Protein AF-X0WTU5-F1 (afdb_monomer)

Foldseek 3Di:
DQLVVLQVVLVVCVVVVNLVSSQVSLVVSLVVCVVVVHPCNVVSVVSNVVSVD

Nearest PDB structures (foldseek):
  4i1a-assembly3_A  TM=9.734E-01  e=1.111E+00  Bacillus subtilis subsp. subtilis str. 168
  4i1a-assembly3_B  TM=9.758E-01  e=2.328E+00  Bacillus subtilis subsp. subtilis str. 168
  3ceq-assembly1_A  TM=7.563E-01  e=7.679E-01  Homo sapiens
  8amz-assembly1_Q  TM=8.937E-01  e=2.476E+00  Spinacia oleracea

Secondary structure (DSSP, 8-state):
-HHHHHHHHHHHHHHTT-HHHHHHHHHHHHHHHHHHT-TTHHHHHHHHHHTT-

Structure (mmCIF, N/CA/C/O backbone):
data_AF-X0WTU5-F1
#
_entry.id   AF-X0WTU5-F1
#
loop_
_atom_site.group_PDB
_atom_site.id
_atom_site.type_symbol
_atom_site.label_atom_id
_atom_site.label_alt_id
_atom_site.label_comp_id
_atom_site.label_asym_id
_atom_site.label_entity_id
_atom_site.label_seq_id
_atom_site.pdbx_PDB_ins_code
_atom_site.Cartn_x
_atom_site.Cartn_y
_atom_site.Cartn_z
_atom_site.occupancy
_atom_site.B_iso_or_equiv
_atom_site.auth_seq_id
_atom_site.auth_comp_id
_atom_site.auth_asym_id
_atom_site.auth_atom_id
_atom_site.pdbx_PDB_model_num
ATOM 1 N N . LEU A 1 1 ? 3.826 -1.054 -13.030 1.00 70.31 1 LEU A N 1
ATOM 2 C CA . LEU A 1 1 ? 2.383 -1.129 -13.375 1.00 70.31 1 LEU A CA 1
ATOM 3 C C . LEU A 1 1 ? 1.545 -1.592 -12.184 1.00 70.31 1 LEU A C 1
ATOM 5 O O . LEU A 1 1 ? 0.689 -0.836 -11.758 1.00 70.31 1 LEU A O 1
ATOM 9 N N . VAL A 1 2 ? 1.808 -2.781 -11.621 1.00 89.75 2 VAL A N 1
ATOM 10 C CA . VAL A 1 2 ? 1.043 -3.306 -10.469 1.00 89.75 2 VAL A CA 1
ATOM 11 C C . VAL A 1 2 ? 1.184 -2.420 -9.226 1.00 89.75 2 VAL A C 1
ATOM 13 O O . VAL A 1 2 ? 0.171 -2.049 -8.652 1.00 89.75 2 VAL A O 1
ATOM 16 N N . ALA A 1 3 ? 2.402 -1.996 -8.880 1.00 91.44 3 ALA A N 1
ATOM 17 C CA . ALA A 1 3 ? 2.641 -1.120 -7.730 1.00 91.44 3 ALA A CA 1
ATOM 18 C C . ALA A 1 3 ? 1.916 0.232 -7.842 1.00 91.44 3 ALA A C 1
ATOM 20 O O . ALA A 1 3 ? 1.177 0.606 -6.942 1.00 91.44 3 ALA A O 1
ATOM 21 N N . HIS A 1 4 ? 2.014 0.904 -8.991 1.00 90.94 4 HIS A N 1
ATOM 22 C CA . HIS A 1 4 ? 1.264 2.137 -9.252 1.00 90.94 4 HIS A CA 1
ATOM 23 C C . HIS A 1 4 ? -0.264 1.949 -9.152 1.00 90.94 4 HIS A C 1
ATOM 25 O O . HIS A 1 4 ? -0.965 2.816 -8.639 1.00 90.94 4 HIS A O 1
ATOM 31 N N . ALA A 1 5 ? -0.803 0.815 -9.616 1.00 94.62 5 ALA A N 1
ATOM 32 C CA . ALA A 1 5 ? -2.230 0.517 -9.476 1.00 94.62 5 ALA A CA 1
ATOM 33 C C . ALA A 1 5 ? -2.629 0.262 -8.011 1.00 94.62 5 ALA A C 1
ATOM 35 O O . ALA A 1 5 ? -3.658 0.759 -7.563 1.00 94.62 5 ALA A O 1
ATOM 36 N N . GLN A 1 6 ? -1.801 -0.469 -7.258 1.00 95.69 6 GLN A N 1
ATOM 37 C CA . GLN A 1 6 ? -1.999 -0.707 -5.825 1.00 95.69 6 GLN A CA 1
ATOM 38 C C . GLN A 1 6 ? -1.937 0.595 -5.024 1.00 95.69 6 GLN A C 1
ATOM 40 O O . GLN A 1 6 ? -2.801 0.831 -4.187 1.00 95.69 6 GLN A O 1
ATOM 45 N N . TRP A 1 7 ? -0.976 1.467 -5.329 1.00 94.88 7 TRP A N 1
ATOM 46 C CA . TRP A 1 7 ? -0.858 2.790 -4.724 1.00 94.88 7 TRP A CA 1
ATOM 47 C C . TRP A 1 7 ? -2.072 3.670 -5.034 1.00 94.88 7 TRP A C 1
ATOM 49 O O . TRP A 1 7 ? -2.651 4.266 -4.130 1.00 94.88 7 TRP A O 1
ATOM 59 N N . GLY A 1 8 ? -2.507 3.706 -6.297 1.00 94.94 8 GLY A N 1
ATOM 60 C CA . GLY A 1 8 ? -3.684 4.474 -6.700 1.00 94.94 8 GLY A CA 1
ATOM 61 C C . GLY A 1 8 ? -4.957 4.000 -5.997 1.00 94.94 8 GLY A C 1
ATOM 62 O O . GLY A 1 8 ? -5.713 4.817 -5.482 1.00 94.94 8 GLY A O 1
ATOM 63 N N . LEU A 1 9 ? -5.166 2.684 -5.913 1.00 96.94 9 LEU A N 1
ATOM 64 C CA . LEU A 1 9 ? -6.305 2.118 -5.192 1.00 96.94 9 LEU A CA 1
ATOM 65 C C . LEU A 1 9 ? -6.227 2.399 -3.686 1.00 96.94 9 LEU A C 1
ATOM 67 O O . LEU A 1 9 ? -7.233 2.761 -3.085 1.00 96.94 9 LEU A O 1
ATOM 71 N N . ALA A 1 10 ? -5.042 2.278 -3.085 1.00 97.00 10 ALA A N 1
ATOM 72 C CA . ALA A 1 10 ? -4.833 2.595 -1.677 1.00 97.00 10 ALA A CA 1
ATOM 73 C C . ALA A 1 10 ? -5.189 4.055 -1.358 1.00 97.00 10 ALA A C 1
ATOM 75 O O . ALA A 1 10 ? -5.829 4.312 -0.345 1.00 97.00 1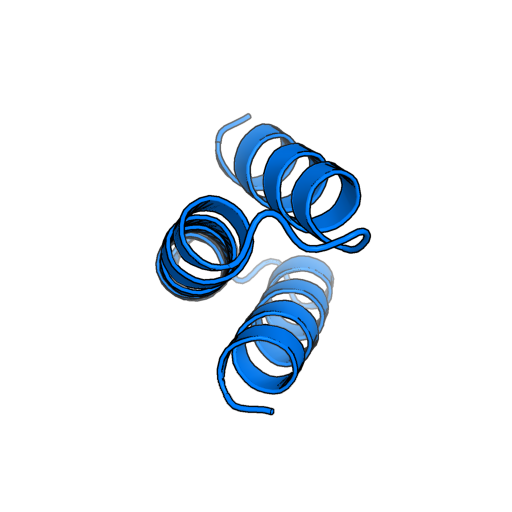0 ALA A O 1
ATOM 76 N N . ARG A 1 11 ? -4.849 5.001 -2.243 1.00 96.62 11 ARG A N 1
ATOM 77 C CA . ARG A 1 11 ? -5.243 6.410 -2.091 1.00 96.62 11 ARG A CA 1
ATOM 78 C C . ARG A 1 11 ? -6.751 6.619 -2.146 1.00 96.62 11 ARG A C 1
ATOM 80 O O . ARG A 1 11 ? -7.287 7.329 -1.310 1.00 96.62 11 ARG A O 1
ATOM 87 N N . VAL A 1 12 ? -7.434 5.982 -3.092 1.00 97.62 12 VAL A N 1
ATOM 88 C CA . VAL A 1 12 ? -8.897 6.100 -3.189 1.00 97.62 12 VAL A CA 1
ATOM 89 C C . VAL A 1 12 ? -9.568 5.523 -1.941 1.00 97.62 12 VAL A C 1
ATOM 91 O O . VAL A 1 12 ? -10.462 6.140 -1.377 1.00 97.62 12 VAL A O 1
ATOM 94 N N . LE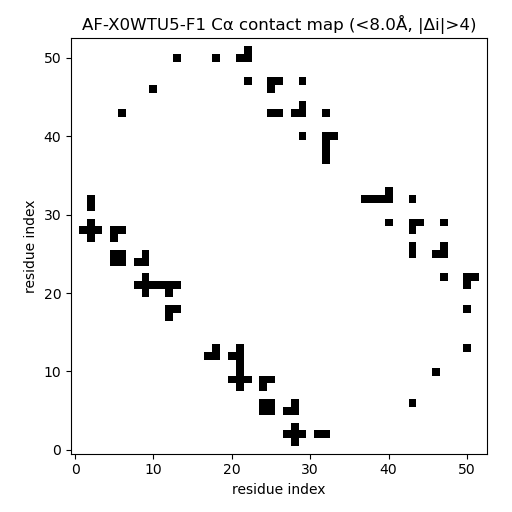U A 1 13 ? -9.104 4.364 -1.467 1.00 97.19 13 LEU A N 1
ATOM 95 C CA . LEU A 1 13 ? -9.635 3.740 -0.254 1.00 97.19 13 LEU A CA 1
ATOM 96 C C . LEU A 1 13 ? -9.376 4.586 0.995 1.00 97.19 13 LEU A C 1
ATOM 98 O O . LEU A 1 13 ? -10.227 4.647 1.877 1.00 97.19 13 LEU A O 1
ATOM 102 N N . GLU A 1 14 ? -8.231 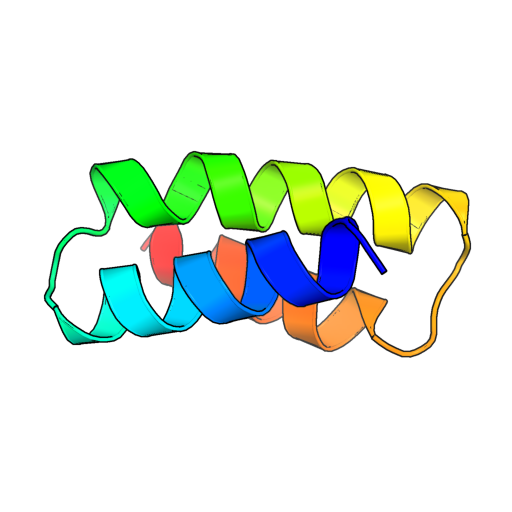5.257 1.070 1.00 95.62 14 GLU A N 1
ATOM 103 C CA . GLU A 1 14 ? -7.963 6.233 2.120 1.00 95.62 14 GLU A CA 1
ATOM 104 C C . GLU A 1 14 ? -8.955 7.401 2.085 1.00 95.62 14 GLU A C 1
ATOM 106 O O . GLU A 1 14 ? -9.514 7.754 3.120 1.00 95.62 14 GLU A O 1
ATOM 1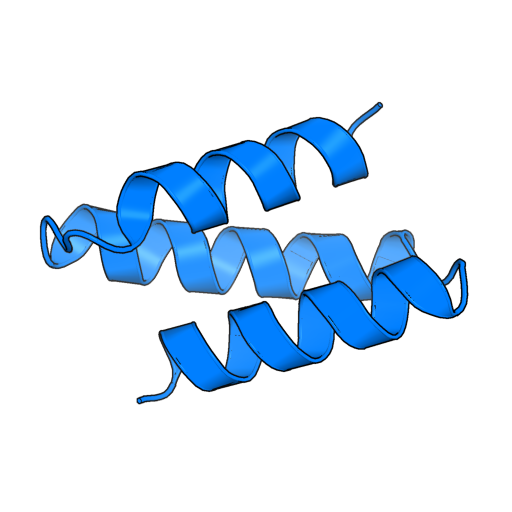11 N N . GLU A 1 15 ? -9.191 7.987 0.909 1.00 96.12 15 GLU A N 1
ATOM 112 C CA . GLU A 1 15 ? -10.134 9.099 0.737 1.00 96.12 15 GLU A CA 1
ATOM 113 C C . GLU A 1 15 ? -11.575 8.688 1.092 1.00 96.12 15 GLU A C 1
ATOM 115 O O . GLU A 1 15 ? -12.353 9.503 1.584 1.00 96.12 15 GLU A O 1
ATOM 120 N N . GLU A 1 16 ? -11.918 7.407 0.924 1.00 96.81 16 GLU A N 1
ATOM 121 C CA . GLU A 1 16 ? -13.176 6.806 1.387 1.00 96.81 16 GLU A CA 1
ATOM 122 C C . GLU A 1 16 ? -13.201 6.491 2.901 1.00 96.81 16 GLU A C 1
ATOM 124 O O . GLU A 1 16 ? -14.207 5.995 3.412 1.00 96.81 16 GLU A O 1
ATOM 129 N N . GLY A 1 17 ? -12.114 6.743 3.637 1.00 95.81 17 GLY A N 1
ATOM 130 C CA . GLY A 1 17 ? -11.978 6.420 5.063 1.00 95.81 17 GLY A CA 1
ATOM 131 C C . GLY A 1 17 ? -11.770 4.928 5.353 1.00 95.81 17 GLY A C 1
ATOM 132 O O . GLY A 1 17 ? -11.843 4.492 6.503 1.00 95.81 17 GLY A O 1
ATOM 133 N N . ARG A 1 18 ? -11.502 4.118 4.325 1.00 96.94 18 ARG A N 1
ATOM 134 C CA . ARG A 1 18 ? -11.304 2.662 4.401 1.00 96.94 18 ARG A CA 1
ATOM 135 C C . ARG A 1 18 ? -9.830 2.323 4.618 1.00 96.94 18 ARG A C 1
ATOM 137 O O . ARG A 1 18 ? -9.239 1.511 3.904 1.00 96.94 18 ARG A O 1
ATOM 144 N N . THR A 1 19 ? -9.237 2.920 5.650 1.00 95.62 19 THR A N 1
ATOM 145 C CA . THR A 1 19 ? -7.806 2.807 5.986 1.00 95.62 19 THR A CA 1
ATOM 146 C C . THR A 1 19 ? -7.341 1.353 6.113 1.00 95.62 19 THR A C 1
ATOM 148 O O . THR A 1 19 ? -6.266 0.999 5.631 1.00 95.62 19 THR A O 1
ATOM 151 N N . ALA A 1 20 ? -8.176 0.483 6.691 1.00 95.94 20 ALA A N 1
ATOM 152 C CA . ALA A 1 20 ? -7.859 -0.934 6.880 1.00 95.94 20 ALA A CA 1
ATOM 153 C C . ALA A 1 20 ? -7.648 -1.699 5.558 1.00 95.94 20 ALA A C 1
ATOM 155 O O . ALA A 1 20 ? -6.861 -2.640 5.509 1.00 95.94 20 ALA A O 1
ATOM 156 N N . GLU A 1 21 ? -8.330 -1.293 4.486 1.00 95.44 21 GLU A N 1
ATOM 157 C CA . GLU A 1 21 ? -8.193 -1.897 3.155 1.00 95.44 21 GLU A CA 1
ATOM 158 C C . GLU A 1 21 ? -7.092 -1.212 2.333 1.00 95.44 21 GLU A C 1
ATOM 160 O O . GLU A 1 21 ? -6.435 -1.856 1.515 1.00 95.44 21 GLU A O 1
ATOM 165 N N . ALA A 1 22 ? -6.849 0.077 2.584 1.00 97.12 22 ALA A N 1
ATOM 166 C CA . ALA A 1 22 ? -5.799 0.857 1.938 1.00 97.12 22 ALA A CA 1
ATOM 1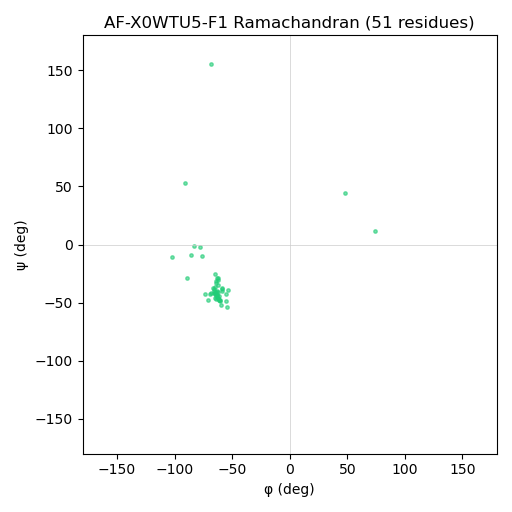67 C C . ALA A 1 22 ? -4.386 0.422 2.361 1.00 97.12 22 ALA A C 1
ATOM 169 O O . ALA A 1 22 ? -3.493 0.303 1.518 1.00 97.12 22 ALA A O 1
ATOM 170 N N . LEU A 1 23 ? -4.177 0.165 3.657 1.00 96.06 23 LEU A N 1
ATOM 171 C CA . LEU A 1 23 ? -2.863 -0.140 4.227 1.00 96.06 23 LEU A CA 1
ATOM 172 C C . LEU A 1 23 ? -2.136 -1.317 3.543 1.00 96.06 23 LEU A C 1
ATOM 174 O O . LEU A 1 23 ? -1.017 -1.105 3.070 1.00 96.06 23 LEU A O 1
ATOM 178 N N . PRO A 1 24 ? -2.731 -2.518 3.398 1.00 97.62 24 PRO A N 1
ATOM 179 C CA . PRO A 1 24 ? -2.030 -3.643 2.774 1.00 97.62 24 PRO A CA 1
ATOM 180 C C . PRO A 1 24 ? -1.676 -3.385 1.301 1.00 97.62 24 PRO A C 1
ATOM 182 O O . PRO A 1 24 ? -0.679 -3.905 0.797 1.00 97.62 24 PRO A O 1
ATOM 185 N N . LEU A 1 25 ? -2.461 -2.565 0.594 1.00 97.19 25 LEU A N 1
ATOM 186 C CA . LEU A 1 25 ? -2.184 -2.185 -0.792 1.00 97.19 25 LEU A CA 1
ATOM 187 C C . LEU A 1 25 ? -1.018 -1.196 -0.885 1.00 97.19 25 LEU A C 1
ATOM 189 O O . LEU A 1 25 ? -0.145 -1.360 -1.740 1.00 97.19 25 LEU A O 1
ATOM 193 N N . ALA A 1 26 ? -0.972 -0.210 0.012 1.00 96.81 26 ALA A N 1
ATOM 194 C CA . ALA A 1 26 ? 0.134 0.734 0.103 1.00 96.81 26 ALA A CA 1
ATOM 195 C C . ALA A 1 26 ? 1.451 0.033 0.480 1.00 96.81 26 ALA A C 1
ATOM 197 O O . ALA A 1 26 ? 2.491 0.313 -0.116 1.00 96.81 26 ALA A O 1
ATOM 198 N N . GLU A 1 27 ? 1.413 -0.925 1.410 1.00 97.50 27 GLU A N 1
ATOM 199 C CA . GLU A 1 27 ? 2.580 -1.725 1.800 1.00 97.50 27 GLU A CA 1
ATOM 200 C C . GLU A 1 27 ? 3.082 -2.615 0.657 1.00 97.50 27 GLU A C 1
ATOM 202 O O . GLU A 1 27 ? 4.290 -2.708 0.424 1.00 97.50 27 GLU A O 1
ATOM 207 N N . ALA A 1 28 ? 2.170 -3.239 -0.094 1.00 97.00 28 ALA A N 1
ATOM 208 C CA . ALA A 1 28 ? 2.528 -4.042 -1.259 1.00 97.00 28 ALA A CA 1
ATOM 209 C C . ALA A 1 28 ? 3.164 -3.190 -2.369 1.00 97.00 28 ALA A C 1
ATOM 211 O O . ALA A 1 28 ? 4.175 -3.593 -2.952 1.00 97.00 28 ALA A O 1
ATOM 212 N N . ALA A 1 29 ? 2.615 -1.997 -2.629 1.00 96.12 29 ALA A N 1
ATOM 213 C CA . ALA A 1 29 ? 3.208 -1.046 -3.561 1.00 96.12 29 ALA A CA 1
ATOM 214 C C . ALA A 1 29 ? 4.618 -0.643 -3.101 1.00 96.12 29 ALA A C 1
ATOM 216 O O . ALA A 1 29 ? 5.567 -0.753 -3.877 1.00 96.12 29 ALA A O 1
ATOM 217 N N . LEU A 1 30 ? 4.776 -0.284 -1.822 1.00 96.31 30 LEU A N 1
ATOM 218 C CA . LEU A 1 30 ? 6.058 0.095 -1.231 1.00 96.31 30 LEU A CA 1
ATOM 219 C C . LEU A 1 30 ? 7.126 -0.992 -1.413 1.00 96.31 30 LEU A C 1
ATOM 221 O O . LEU A 1 30 ? 8.217 -0.698 -1.894 1.00 96.31 30 LEU A O 1
ATOM 225 N N . GLN A 1 31 ? 6.811 -2.253 -1.111 1.00 96.69 31 GLN A N 1
ATOM 226 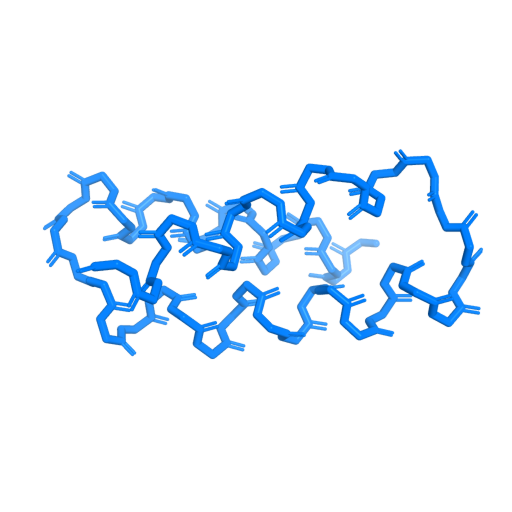C CA . GLN A 1 31 ? 7.766 -3.356 -1.275 1.00 96.69 31 GLN A CA 1
ATOM 227 C C . GLN A 1 31 ? 8.255 -3.512 -2.721 1.00 96.69 31 GLN A C 1
ATOM 229 O O . GLN A 1 31 ? 9.421 -3.842 -2.961 1.00 96.69 31 GLN A O 1
ATOM 234 N N . ILE A 1 32 ? 7.375 -3.306 -3.702 1.00 94.94 32 ILE A N 1
ATOM 235 C CA . ILE A 1 32 ? 7.745 -3.388 -5.116 1.00 94.94 32 ILE A CA 1
ATOM 236 C C . ILE A 1 32 ? 8.627 -2.195 -5.496 1.00 94.94 32 ILE A C 1
ATOM 238 O O . ILE A 1 32 ? 9.688 -2.398 -6.090 1.00 94.94 32 ILE A O 1
ATOM 242 N N . GLU A 1 33 ? 8.232 -0.975 -5.127 1.00 94.75 33 GLU A N 1
ATOM 243 C CA . GLU A 1 33 ? 8.999 0.235 -5.442 1.00 94.75 33 GLU A CA 1
ATOM 244 C C . GLU A 1 33 ? 10.383 0.235 -4.756 1.00 94.75 33 GLU A C 1
ATOM 246 O O . GLU A 1 33 ? 11.366 0.677 -5.356 1.00 94.75 33 GLU A O 1
ATOM 251 N N . GLU A 1 34 ? 10.513 -0.350 -3.557 1.00 95.06 34 GLU A N 1
ATOM 252 C CA . GLU A 1 34 ? 11.797 -0.549 -2.864 1.00 95.06 34 GLU A CA 1
ATOM 253 C C . GLU A 1 34 ? 12.728 -1.493 -3.623 1.00 95.06 34 GLU A C 1
ATOM 255 O O . GLU A 1 34 ? 13.906 -1.187 -3.828 1.00 95.06 34 GLU A O 1
ATOM 260 N N . ARG A 1 35 ? 12.202 -2.633 -4.087 1.00 95.00 35 ARG A N 1
ATOM 261 C CA . ARG A 1 35 ? 12.977 -3.605 -4.873 1.00 95.00 35 ARG A CA 1
ATOM 262 C C . ARG A 1 35 ? 13.463 -3.017 -6.190 1.00 95.00 35 ARG A C 1
ATOM 264 O O . ARG A 1 35 ? 14.548 -3.368 -6.649 1.00 95.00 35 ARG A O 1
ATOM 271 N N . LEU A 1 36 ? 12.659 -2.147 -6.792 1.00 93.75 36 LEU A N 1
ATOM 272 C CA . LEU A 1 36 ? 12.973 -1.493 -8.058 1.00 93.75 36 LEU A CA 1
ATOM 273 C C . LEU A 1 36 ? 13.817 -0.223 -7.884 1.00 93.75 36 LEU A C 1
ATOM 275 O O . LEU A 1 36 ? 14.301 0.302 -8.884 1.00 93.75 36 LEU A O 1
ATOM 279 N N . ARG A 1 37 ? 14.015 0.258 -6.643 1.00 92.19 37 ARG A N 1
ATOM 280 C CA . ARG A 1 37 ? 14.607 1.576 -6.338 1.00 92.19 37 ARG A CA 1
ATOM 281 C C . ARG A 1 37 ? 13.965 2.684 -7.171 1.00 92.19 37 ARG A C 1
ATOM 283 O O . ARG A 1 37 ? 14.647 3.516 -7.769 1.00 92.19 37 ARG A O 1
ATOM 290 N N . SER A 1 38 ? 12.644 2.631 -7.252 1.00 91.19 38 SER A N 1
ATOM 291 C CA . SER A 1 38 ? 11.866 3.543 -8.071 1.00 91.19 38 SER A CA 1
ATOM 292 C C . SER A 1 38 ? 11.901 4.961 -7.518 1.00 91.19 38 SER A C 1
ATOM 294 O O . SER A 1 38 ? 12.065 5.181 -6.319 1.00 91.19 38 SER A O 1
ATOM 296 N N . LYS 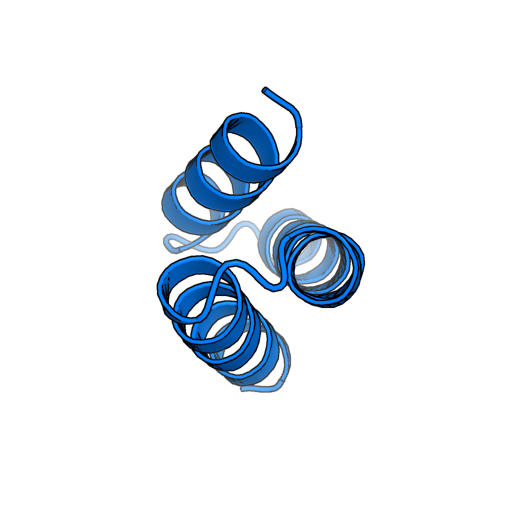A 1 39 ? 11.687 5.932 -8.402 1.00 91.19 39 LYS A N 1
ATOM 297 C CA . LYS A 1 39 ? 11.479 7.334 -8.025 1.00 91.19 39 LYS A CA 1
ATOM 298 C C . LYS A 1 39 ? 10.188 7.531 -7.214 1.00 91.19 39 LYS A C 1
ATOM 300 O O . LYS A 1 39 ? 10.123 8.455 -6.414 1.00 91.19 39 LYS A O 1
ATOM 305 N N . ASP A 1 40 ? 9.214 6.635 -7.383 1.00 89.88 40 ASP A N 1
ATOM 306 C CA . ASP A 1 40 ? 7.900 6.696 -6.727 1.00 89.88 40 ASP A CA 1
ATOM 307 C C . ASP A 1 40 ? 7.942 6.102 -5.298 1.00 8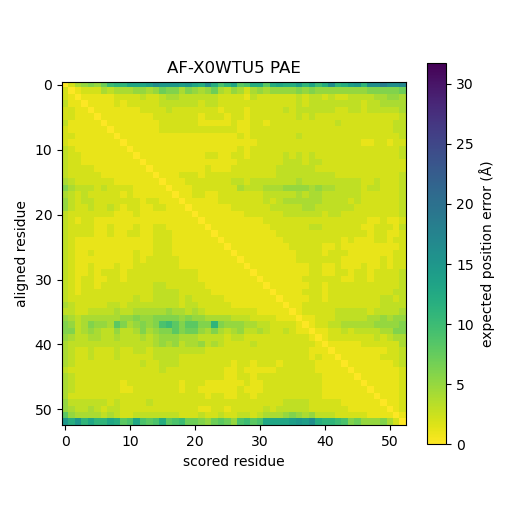9.88 40 ASP A C 1
ATOM 309 O O . ASP A 1 40 ? 6.955 6.108 -4.563 1.00 89.88 40 ASP A O 1
ATOM 313 N N . LEU A 1 41 ? 9.111 5.599 -4.876 1.00 90.50 41 LEU A N 1
ATOM 314 C CA . LEU A 1 41 ? 9.333 5.002 -3.560 1.00 90.50 41 LEU A CA 1
ATOM 315 C C . LEU A 1 41 ? 8.954 5.946 -2.410 1.00 90.50 41 LEU A C 1
ATOM 317 O O . LEU A 1 41 ? 8.345 5.519 -1.430 1.00 90.50 41 LEU A O 1
ATOM 321 N N . GLU A 1 42 ? 9.311 7.224 -2.515 1.00 94.25 42 GLU A N 1
ATOM 322 C CA . GLU A 1 42 ? 9.046 8.191 -1.447 1.00 94.25 42 GLU A CA 1
ATOM 323 C C . GLU A 1 42 ? 7.540 8.422 -1.254 1.00 94.25 42 GLU A C 1
ATOM 325 O O . GLU A 1 42 ? 7.043 8.437 -0.129 1.00 94.25 42 GLU A O 1
ATOM 330 N N . GLU A 1 43 ? 6.784 8.495 -2.348 1.00 92.44 43 GLU A N 1
ATOM 331 C CA . GLU A 1 43 ? 5.329 8.664 -2.317 1.00 92.44 43 GLU A CA 1
ATOM 332 C C . GLU A 1 43 ? 4.627 7.434 -1.724 1.00 92.44 43 GLU A C 1
ATOM 334 O O . GLU A 1 43 ? 3.653 7.561 -0.975 1.00 92.44 43 GLU A O 1
ATOM 339 N N . ALA A 1 44 ? 5.135 6.232 -2.013 1.00 92.88 44 ALA A N 1
ATOM 340 C CA . ALA A 1 44 ? 4.643 5.001 -1.403 1.00 92.88 44 ALA A CA 1
ATOM 341 C C . ALA A 1 44 ? 4.930 4.953 0.109 1.00 92.88 44 ALA A C 1
ATOM 343 O O . ALA A 1 44 ? 4.070 4.532 0.884 1.00 92.88 44 ALA A O 1
ATOM 344 N N . ARG A 1 45 ? 6.099 5.436 0.555 1.00 95.50 45 ARG A N 1
ATOM 345 C CA . ARG A 1 45 ? 6.441 5.521 1.987 1.00 95.50 45 ARG A CA 1
ATOM 346 C C . ARG A 1 45 ? 5.539 6.481 2.742 1.00 95.50 45 ARG A C 1
ATOM 348 O O . ARG A 1 45 ? 5.048 6.124 3.811 1.00 95.50 45 ARG A O 1
ATOM 355 N N . GLN A 1 46 ? 5.302 7.667 2.188 1.00 95.94 46 GLN A N 1
ATOM 356 C CA . GLN A 1 46 ? 4.424 8.662 2.802 1.00 95.94 46 GLN A CA 1
ATOM 357 C C . GLN A 1 46 ? 2.987 8.151 2.932 1.00 95.94 46 GLN A C 1
ATOM 359 O O . GLN A 1 46 ? 2.362 8.343 3.972 1.00 95.94 46 GLN A O 1
ATOM 364 N N . LEU A 1 47 ? 2.485 7.451 1.908 1.00 93.50 47 LEU A N 1
ATOM 365 C CA . LEU A 1 47 ? 1.165 6.825 1.952 1.00 93.50 47 LEU A CA 1
ATOM 366 C C . LEU A 1 47 ? 1.070 5.779 3.071 1.00 93.50 47 LEU A C 1
ATOM 368 O O . LEU A 1 47 ? 0.130 5.816 3.857 1.00 93.50 47 LEU A O 1
ATOM 372 N N . VAL A 1 48 ? 2.052 4.882 3.194 1.00 96.31 48 VAL A N 1
ATOM 373 C CA . VAL A 1 48 ? 2.066 3.884 4.278 1.00 96.31 48 VAL A CA 1
ATOM 374 C C . VAL A 1 48 ? 2.166 4.539 5.656 1.00 96.31 48 VAL A C 1
ATOM 376 O O . VAL A 1 48 ? 1.505 4.082 6.584 1.00 96.31 48 VAL A O 1
ATOM 379 N N . ALA A 1 49 ? 2.980 5.588 5.805 1.00 96.38 49 ALA A N 1
ATOM 380 C CA . ALA A 1 49 ? 3.134 6.293 7.076 1.00 96.38 49 ALA A CA 1
ATOM 381 C C . ALA A 1 49 ? 1.799 6.878 7.555 1.00 96.38 49 ALA A C 1
ATOM 383 O O . ALA A 1 49 ? 1.356 6.552 8.651 1.00 96.38 49 ALA A O 1
ATOM 384 N N . ARG A 1 50 ? 1.117 7.632 6.689 1.00 93.44 50 ARG A N 1
ATOM 385 C CA . ARG A 1 50 ? -0.174 8.261 6.992 1.00 93.44 50 ARG A CA 1
ATOM 386 C C . ARG A 1 50 ? -1.293 7.252 7.264 1.00 93.44 50 ARG A C 1
ATOM 388 O O . ARG A 1 50 ? -2.175 7.531 8.059 1.00 93.44 50 ARG A O 1
ATOM 395 N N . LEU A 1 51 ? -1.264 6.077 6.631 1.00 93.38 51 LEU A N 1
ATOM 396 C CA . LEU A 1 51 ? -2.250 5.011 6.868 1.00 93.38 51 LEU A CA 1
ATOM 397 C C . LEU A 1 51 ? -2.036 4.240 8.184 1.00 93.38 51 LEU A C 1
ATOM 399 O O . LEU A 1 51 ? -2.877 3.415 8.542 1.00 93.38 51 LEU A O 1
ATOM 403 N N . ARG A 1 52 ? -0.906 4.446 8.870 1.00 92.50 52 ARG A N 1
ATOM 404 C CA . ARG A 1 52 ? -0.583 3.812 10.161 1.00 92.50 52 ARG A CA 1
ATOM 405 C C . ARG A 1 52 ? -0.773 4.743 11.362 1.00 92.50 52 ARG A C 1
ATOM 407 O O . ARG A 1 52 ? -0.680 4.256 12.489 1.00 92.50 52 ARG A O 1
ATOM 414 N N . GLU A 1 53 ? -0.978 6.036 11.120 1.00 82.88 53 GLU A N 1
ATOM 415 C CA . GLU A 1 53 ? -1.342 7.046 12.127 1.00 82.88 53 GLU A CA 1
ATOM 416 C C . GLU A 1 53 ? -2.837 6.975 12.467 1.00 82.88 53 GLU A C 1
ATOM 418 O O . GLU A 1 53 ? -3.158 7.141 13.667 1.00 82.88 53 GLU A O 1
#

Solvent-accessible surface area (backbone atoms only — not comparable to full-atom values): 2758 Å² total; per-residue (Å²): 109,68,39,62,51,30,38,53,51,18,52,53,30,42,77,73,69,38,38,85,69,11,36,64,29,17,48,54,15,27,56,50,26,58,76,66,67,40,88,62,30,62,62,29,48,54,52,38,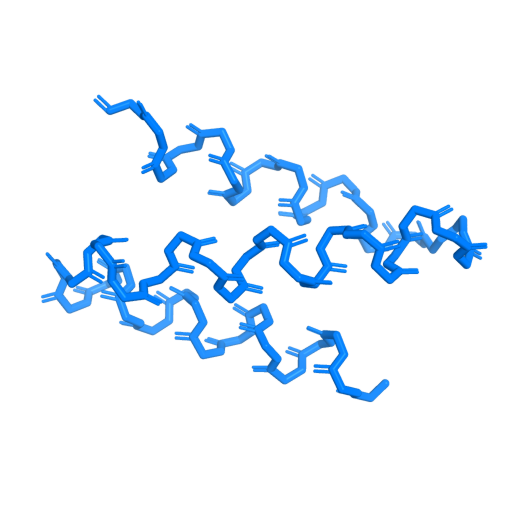53,65,54,72,108

Radius of gyration: 9.84 Å; Cα contacts (8 Å, |Δi|>4): 53; chains: 1; bounding box: 28×13×26 Å

Sequence (53 aa):
LVAHAQWGLARVLEEEGRTAEALPLAEAALQIEERLRSKDLEEARQLVARLRE

pLDDT: mean 94.2, std 4.27, range [70.31, 97.62]

Mean predicted aligned error: 2.38 Å

Organism: NCBI:txid412755